Protein AF-A0A377AXA2-F1 (afdb_monomer_lite)

pLDDT: mean 92.81, std 5.69, range [54.41, 97.75]

Organism: Escherichia coli (NCBI:txid562)

Sequence (140 aa):
MIEITATSEDAPAVIPKNMPLISDDQYPYMTMDVCRLVDGTGTVEVAQLEIQEVTYTVTAAKEFLEVVLSKALTAVCYKLEVFVTTDGKTTQWSSSTMFRLAGSKSQVYVEFYKPSEQLGVRFGDGLIGQIPPEGSTNYA

Secondary structure (DSSP, 8-state):
-EEEE--STTS-SEEPTT-EEE-TT--EEEESS-EE-BTTEEEE-EES------EEE--S--TT-EEE--HHHHHH-S----EEEETTEEEEPEE-STTTT--TT--EEEEEEETTTEEEEEE--SSSSPPPPTT-EEE-

Structure (mmCIF, N/CA/C/O backbone):
data_AF-A0A377AXA2-F1
#
_entry.id   AF-A0A377AXA2-F1
#
loop_
_atom_site.group_PDB
_atom_site.id
_atom_site.type_symbol
_atom_site.label_atom_id
_atom_site.label_alt_id
_atom_site.label_comp_id
_atom_site.label_asym_id
_atom_site.label_entity_id
_atom_site.label_seq_id
_atom_site.pdbx_PDB_ins_code
_atom_site.Cartn_x
_atom_site.Cartn_y
_atom_site.Cartn_z
_atom_site.occupancy
_atom_site.B_iso_or_equiv
_atom_site.auth_seq_id
_atom_site.auth_comp_id
_atom_site.auth_asym_id
_atom_site.auth_atom_id
_atom_site.pdbx_PDB_model_num
ATOM 1 N N . MET A 1 1 ? 19.665 -3.947 -13.372 1.00 85.75 1 MET A N 1
ATOM 2 C CA . MET A 1 1 ? 19.399 -3.005 -14.480 1.00 85.75 1 MET A CA 1
ATOM 3 C C . MET A 1 1 ? 19.191 -3.823 -15.738 1.00 85.75 1 MET A C 1
ATOM 5 O O . MET A 1 1 ? 19.929 -4.783 -15.923 1.00 85.75 1 MET A O 1
ATOM 9 N N . ILE A 1 2 ? 18.190 -3.483 -16.541 1.00 91.19 2 ILE A N 1
ATOM 10 C CA . ILE A 1 2 ? 17.919 -4.104 -17.841 1.00 91.19 2 ILE A CA 1
ATOM 11 C C . ILE A 1 2 ? 17.870 -3.027 -18.923 1.00 91.19 2 ILE A C 1
ATOM 13 O O . ILE A 1 2 ? 17.666 -1.850 -18.617 1.00 91.19 2 ILE A O 1
ATOM 17 N N . GLU A 1 3 ? 18.043 -3.442 -20.171 1.00 94.50 3 GLU A N 1
ATOM 18 C CA . GLU A 1 3 ? 17.779 -2.622 -21.350 1.00 94.50 3 GLU A CA 1
ATOM 19 C C . GLU A 1 3 ? 16.365 -2.914 -21.864 1.00 94.50 3 GLU A C 1
ATOM 21 O O . GLU A 1 3 ? 15.933 -4.065 -21.912 1.00 94.50 3 GLU A O 1
ATOM 26 N N . ILE A 1 4 ? 15.643 -1.862 -22.233 1.00 91.75 4 ILE A N 1
ATOM 27 C CA . ILE A 1 4 ? 14.343 -1.914 -22.890 1.00 91.75 4 ILE A CA 1
ATOM 28 C C . ILE A 1 4 ? 14.534 -1.371 -24.301 1.00 91.75 4 ILE A C 1
ATOM 30 O O . ILE A 1 4 ? 15.046 -0.266 -24.482 1.00 91.75 4 ILE A O 1
ATOM 34 N N . THR A 1 5 ? 14.086 -2.143 -25.288 1.00 93.12 5 THR A N 1
ATOM 35 C CA . THR A 1 5 ? 14.128 -1.771 -26.704 1.00 93.12 5 THR A CA 1
ATOM 36 C C . THR A 1 5 ? 12.713 -1.736 -27.268 1.00 93.12 5 THR A C 1
ATOM 38 O O . THR A 1 5 ? 11.953 -2.695 -27.130 1.00 93.12 5 THR A O 1
ATOM 41 N N . ALA A 1 6 ? 12.355 -0.630 -27.913 1.00 91.19 6 ALA A N 1
ATOM 42 C CA . ALA A 1 6 ? 11.130 -0.495 -28.683 1.00 91.19 6 ALA A CA 1
ATOM 43 C C . ALA A 1 6 ? 11.188 -1.380 -29.936 1.00 91.19 6 ALA A C 1
ATOM 45 O O . ALA A 1 6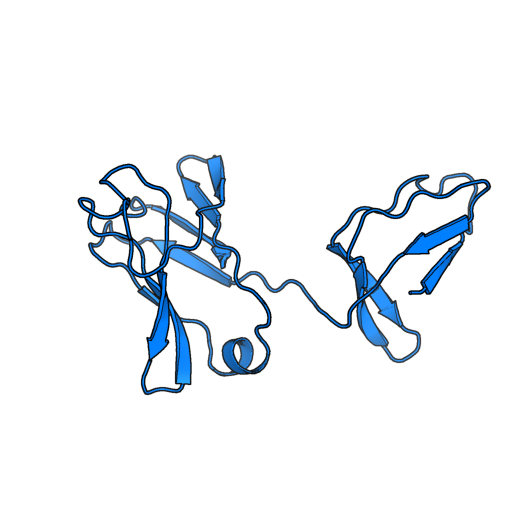 ? 12.122 -1.295 -30.728 1.00 91.19 6 ALA A O 1
ATOM 46 N N . THR A 1 7 ? 10.166 -2.210 -30.138 1.00 90.25 7 THR A N 1
ATOM 47 C CA . THR A 1 7 ? 10.063 -3.115 -31.297 1.00 90.25 7 THR A CA 1
ATOM 48 C C . THR A 1 7 ? 9.123 -2.601 -32.392 1.00 90.25 7 THR A C 1
ATOM 50 O O . THR A 1 7 ? 8.953 -3.264 -33.412 1.00 90.25 7 THR A O 1
ATOM 53 N N . SER A 1 8 ? 8.504 -1.431 -32.200 1.00 88.25 8 SER A N 1
ATOM 54 C CA . SER A 1 8 ? 7.602 -0.791 -33.167 1.00 88.25 8 SER A CA 1
ATOM 55 C C . SER A 1 8 ? 7.710 0.734 -33.098 1.00 88.25 8 SER A C 1
ATOM 57 O O . SER A 1 8 ? 8.089 1.278 -32.060 1.00 88.25 8 SER A O 1
ATOM 59 N N . GLU A 1 9 ? 7.368 1.421 -34.191 1.00 81.00 9 GLU A N 1
ATOM 60 C CA . GLU A 1 9 ? 7.396 2.892 -34.270 1.00 81.00 9 GLU A CA 1
ATOM 61 C C . GLU A 1 9 ? 6.361 3.562 -33.347 1.00 81.00 9 GLU A C 1
ATOM 63 O O . GLU A 1 9 ? 6.582 4.680 -32.892 1.00 81.00 9 GLU A O 1
ATOM 68 N N . ASP A 1 10 ? 5.280 2.854 -33.003 1.00 86.75 10 ASP A N 1
ATOM 69 C CA . ASP A 1 10 ? 4.232 3.323 -32.086 1.00 86.75 10 ASP A CA 1
ATOM 70 C C . ASP A 1 10 ? 4.561 3.072 -30.601 1.00 86.75 10 ASP A C 1
ATOM 72 O O . ASP A 1 10 ? 3.739 3.337 -29.717 1.00 86.75 10 ASP A O 1
ATOM 76 N N . ALA A 1 11 ? 5.743 2.524 -30.295 1.00 85.00 11 ALA A N 1
ATOM 77 C CA . ALA A 1 11 ? 6.131 2.231 -28.923 1.00 85.00 11 ALA A CA 1
ATOM 78 C C . ALA A 1 11 ? 6.194 3.516 -28.072 1.00 85.00 11 ALA A C 1
ATOM 80 O O . ALA A 1 11 ? 6.684 4.556 -28.526 1.00 85.00 11 ALA A O 1
ATOM 81 N N . PRO A 1 12 ? 5.745 3.467 -26.805 1.00 87.94 12 PRO A N 1
ATOM 82 C CA . PRO A 1 12 ? 5.791 4.632 -25.936 1.00 87.94 12 PRO A CA 1
ATOM 83 C C . PRO A 1 12 ? 7.241 5.047 -25.666 1.00 87.94 12 PRO A C 1
ATOM 85 O O . PRO A 1 12 ? 8.071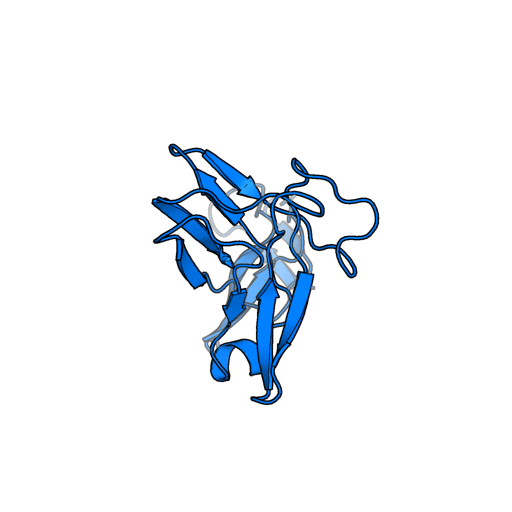 4.236 -25.263 1.00 87.94 12 PRO A O 1
ATOM 88 N N . ALA A 1 13 ? 7.532 6.342 -25.796 1.00 91.19 13 ALA A N 1
ATOM 89 C CA . ALA A 1 13 ? 8.859 6.897 -25.508 1.00 91.19 13 ALA A CA 1
ATOM 90 C C . ALA A 1 13 ? 9.234 6.862 -24.010 1.00 91.19 13 ALA A C 1
ATOM 92 O O . ALA A 1 13 ? 10.374 7.142 -23.636 1.00 91.19 13 ALA A O 1
ATOM 93 N N . VAL A 1 14 ? 8.269 6.569 -23.133 1.00 94.38 14 VAL A N 1
ATOM 94 C CA . VAL A 1 14 ? 8.451 6.534 -21.682 1.00 94.38 14 VAL A CA 1
ATOM 95 C C . VAL A 1 14 ? 7.744 5.309 -21.115 1.00 94.38 14 VAL A C 1
ATOM 97 O O . VAL A 1 14 ? 6.539 5.152 -21.301 1.00 94.38 14 VAL A O 1
ATOM 100 N N . ILE A 1 15 ? 8.483 4.485 -20.375 1.00 93.88 15 ILE A N 1
ATOM 101 C CA . ILE A 1 15 ? 7.931 3.396 -19.566 1.00 93.88 15 ILE A CA 1
ATOM 102 C C . ILE A 1 15 ? 7.819 3.901 -18.126 1.00 93.88 15 ILE A C 1
ATOM 104 O O . ILE A 1 15 ? 8.818 4.368 -17.567 1.00 93.88 15 ILE A O 1
ATOM 108 N N . PRO A 1 16 ? 6.624 3.868 -17.515 1.00 94.88 16 PRO A N 1
ATOM 109 C CA . PRO A 1 16 ? 6.439 4.394 -16.175 1.00 94.88 16 PRO A CA 1
ATOM 110 C C . PRO A 1 16 ? 7.183 3.553 -15.134 1.00 94.88 16 PRO A C 1
ATOM 112 O O . PRO A 1 16 ? 7.527 2.390 -15.355 1.00 94.88 16 PRO A O 1
ATOM 115 N N . LYS A 1 17 ? 7.395 4.161 -13.967 1.00 94.12 17 LYS A N 1
ATOM 116 C CA . LYS A 1 17 ? 7.763 3.442 -12.749 1.00 94.12 17 LYS A CA 1
ATOM 117 C C . LYS A 1 17 ? 6.635 2.480 -12.357 1.00 94.12 17 LYS A C 1
ATOM 119 O O . LYS A 1 17 ? 5.468 2.783 -12.598 1.00 94.12 17 LYS A O 1
ATOM 124 N N . ASN A 1 18 ? 6.987 1.378 -11.704 1.00 94.12 18 ASN A N 1
ATOM 125 C CA . ASN A 1 18 ? 6.082 0.321 -11.264 1.00 94.12 18 ASN A CA 1
ATOM 126 C C . ASN A 1 18 ? 5.376 -0.428 -12.412 1.00 94.12 18 ASN A C 1
ATOM 128 O O . ASN A 1 18 ? 4.321 -1.026 -12.216 1.00 94.12 18 ASN A O 1
ATOM 132 N N . MET A 1 19 ? 5.947 -0.401 -13.617 1.00 93.50 19 MET A N 1
ATOM 133 C CA . MET A 1 19 ? 5.430 -1.154 -14.756 1.00 93.50 19 MET A CA 1
ATOM 134 C C . MET A 1 19 ? 5.739 -2.645 -14.559 1.00 93.50 19 MET A C 1
ATOM 136 O O . MET A 1 19 ? 6.918 -2.976 -14.385 1.00 93.50 19 MET A O 1
ATOM 140 N N . PRO A 1 20 ? 4.735 -3.539 -14.603 1.00 93.94 20 PRO A N 1
ATOM 141 C CA . PRO A 1 20 ? 4.962 -4.974 -14.516 1.00 93.94 20 PRO A CA 1
ATOM 142 C C . PRO A 1 20 ? 5.629 -5.497 -15.791 1.00 93.94 20 PRO A C 1
ATOM 144 O O . PRO A 1 20 ? 5.299 -5.089 -16.906 1.00 93.94 20 PRO A O 1
ATOM 147 N N . LEU A 1 21 ? 6.563 -6.422 -15.612 1.00 93.06 21 LEU A N 1
ATOM 148 C CA . LEU A 1 21 ? 7.325 -7.111 -16.647 1.00 93.06 21 LEU A CA 1
ATOM 149 C C . LEU A 1 21 ? 7.350 -8.609 -16.322 1.00 93.06 21 LEU A C 1
ATOM 151 O O . LEU A 1 21 ? 7.269 -8.999 -15.160 1.00 93.06 21 LEU A O 1
ATOM 155 N N . ILE A 1 22 ? 7.487 -9.452 -17.342 1.00 93.75 22 ILE A N 1
ATOM 156 C CA . ILE A 1 22 ? 7.569 -10.910 -17.187 1.00 93.75 22 ILE A CA 1
ATOM 157 C C . ILE A 1 22 ? 8.806 -11.386 -17.947 1.00 93.75 22 ILE A C 1
ATOM 159 O O . ILE A 1 22 ? 8.998 -10.998 -19.099 1.00 93.75 22 ILE A O 1
ATOM 163 N N . SER A 1 23 ? 9.662 -12.178 -17.298 1.00 92.25 23 SER A N 1
ATOM 164 C CA . SER A 1 23 ? 10.817 -12.796 -17.961 1.00 92.25 23 SER A CA 1
ATOM 165 C C . SER A 1 23 ? 10.416 -14.010 -18.806 1.00 92.25 23 SER A C 1
ATOM 167 O O . SER A 1 23 ? 9.313 -14.538 -18.668 1.00 92.25 23 SER A O 1
ATOM 169 N N . ASP A 1 24 ? 11.333 -14.515 -19.635 1.00 92.44 24 ASP A N 1
ATOM 170 C CA . ASP A 1 24 ? 11.108 -15.738 -20.423 1.00 92.44 24 ASP A CA 1
ATOM 171 C C . ASP A 1 24 ? 10.751 -16.948 -19.536 1.00 92.44 24 ASP A C 1
ATOM 173 O O . ASP A 1 24 ? 9.858 -17.729 -19.870 1.00 92.44 24 ASP A O 1
ATOM 177 N N . ASP A 1 25 ? 11.361 -17.030 -18.347 1.00 94.12 25 ASP A N 1
ATOM 178 C CA . ASP A 1 25 ? 11.080 -18.038 -17.312 1.00 94.12 25 ASP A CA 1
ATOM 179 C C . ASP A 1 25 ? 9.790 -17.762 -16.506 1.00 94.12 25 ASP A C 1
ATOM 181 O O . ASP A 1 25 ? 9.523 -18.428 -15.507 1.00 94.12 25 ASP A O 1
ATOM 185 N N . GLN A 1 26 ? 8.975 -16.786 -16.924 1.00 91.88 26 GLN A N 1
ATOM 186 C CA . GLN A 1 26 ? 7.709 -16.388 -16.293 1.00 91.88 26 GLN A CA 1
ATOM 187 C C . GLN A 1 26 ? 7.842 -15.821 -14.870 1.00 91.88 26 GLN A C 1
ATOM 189 O O . GLN A 1 26 ? 6.886 -15.852 -14.093 1.00 91.88 26 GLN A O 1
ATOM 194 N N . TYR A 1 27 ? 9.002 -15.264 -14.513 1.00 91.50 27 TYR A N 1
ATOM 195 C CA . TYR A 1 27 ? 9.149 -14.559 -13.240 1.00 91.50 27 TYR A CA 1
ATOM 196 C C . TYR A 1 27 ? 8.651 -13.110 -13.357 1.00 91.50 27 TYR A C 1
ATOM 198 O O . TYR A 1 27 ? 9.018 -12.424 -14.318 1.00 91.50 27 TYR A O 1
ATOM 206 N N . PRO A 1 28 ? 7.842 -12.622 -12.393 1.00 93.19 28 PRO A N 1
ATOM 207 C CA . PRO A 1 28 ? 7.366 -11.246 -12.392 1.00 93.19 28 PRO A CA 1
ATOM 208 C C . PRO A 1 28 ? 8.476 -10.285 -11.958 1.00 93.19 28 PRO A C 1
ATOM 210 O O . PRO A 1 28 ? 9.178 -10.513 -10.972 1.00 93.19 28 PRO A O 1
ATOM 213 N N . TYR A 1 29 ? 8.604 -9.185 -12.687 1.00 94.69 29 TYR A N 1
ATOM 214 C CA . TYR A 1 29 ? 9.487 -8.068 -12.383 1.00 94.69 29 TYR A CA 1
ATOM 215 C C . TYR A 1 29 ? 8.720 -6.757 -12.473 1.00 94.69 29 TYR A C 1
ATOM 217 O O . TYR A 1 29 ? 7.651 -6.673 -13.074 1.00 94.69 29 TYR A O 1
ATOM 225 N N . MET A 1 30 ? 9.304 -5.707 -11.916 1.00 95.12 30 MET A N 1
ATOM 226 C CA . MET A 1 30 ? 8.727 -4.376 -11.949 1.00 95.12 30 MET A CA 1
ATOM 227 C C . MET A 1 30 ? 9.809 -3.319 -12.158 1.00 95.12 30 MET A C 1
ATOM 229 O O . MET A 1 30 ? 10.901 -3.428 -11.593 1.00 95.12 30 MET A O 1
ATOM 233 N N . THR A 1 31 ? 9.516 -2.289 -12.958 1.00 95.56 31 THR A N 1
ATOM 234 C CA . THR A 1 31 ? 10.407 -1.127 -13.107 1.00 95.56 31 THR A CA 1
ATOM 235 C C . THR A 1 31 ? 10.471 -0.327 -11.808 1.00 95.56 31 THR A C 1
ATOM 237 O O . THR A 1 31 ? 9.452 0.036 -11.222 1.00 95.56 31 THR A O 1
ATOM 240 N N . MET A 1 32 ? 11.682 -0.013 -11.351 1.00 94.69 32 MET A N 1
ATOM 241 C CA . MET A 1 32 ? 11.894 0.722 -10.095 1.00 94.69 32 MET A CA 1
ATOM 242 C C . MET A 1 32 ? 11.900 2.243 -10.282 1.00 94.69 32 MET A C 1
ATOM 244 O O . MET A 1 32 ? 11.753 2.996 -9.311 1.00 94.69 32 MET A O 1
ATOM 248 N N . ASP A 1 33 ? 12.016 2.691 -11.531 1.00 95.44 33 ASP A N 1
ATOM 249 C CA . ASP A 1 33 ? 11.960 4.090 -11.933 1.00 95.44 33 ASP A CA 1
ATOM 250 C C . ASP A 1 33 ? 11.375 4.238 -13.348 1.00 95.44 33 ASP A C 1
ATOM 252 O O . ASP A 1 33 ? 11.092 3.253 -14.032 1.00 95.44 33 ASP A O 1
ATOM 256 N N . VAL A 1 34 ? 11.173 5.480 -13.778 1.00 95.88 34 VAL A N 1
ATOM 257 C CA . VAL A 1 34 ? 10.748 5.824 -15.133 1.00 95.88 34 VAL A CA 1
ATOM 258 C C . VAL A 1 34 ? 11.890 5.549 -16.115 1.00 95.88 34 VAL A C 1
ATOM 260 O O . VAL A 1 34 ? 12.966 6.133 -16.000 1.00 95.88 34 VAL A O 1
ATOM 263 N N . CYS A 1 35 ? 11.641 4.723 -17.131 1.00 95.94 35 CYS A N 1
ATOM 264 C CA . CYS A 1 35 ? 12.569 4.534 -18.243 1.00 95.94 35 CYS A CA 1
ATOM 265 C C . CYS A 1 35 ? 12.214 5.498 -19.375 1.00 95.94 35 CYS A C 1
ATOM 267 O O . CYS A 1 35 ? 11.071 5.532 -19.832 1.00 95.94 35 CYS A O 1
ATOM 269 N N . ARG A 1 36 ? 13.186 6.277 -19.847 1.00 95.25 36 ARG A N 1
ATOM 270 C CA . ARG A 1 36 ? 13.031 7.126 -21.034 1.00 95.25 36 ARG A CA 1
ATOM 271 C C . ARG A 1 36 ? 13.787 6.484 -22.183 1.00 95.25 36 ARG A C 1
ATOM 273 O O . ARG A 1 36 ? 14.977 6.215 -22.036 1.00 95.25 36 ARG A O 1
ATOM 280 N N . LEU A 1 37 ? 13.103 6.263 -23.299 1.00 93.75 37 LEU A N 1
ATOM 281 C CA . LEU A 1 37 ? 13.721 5.723 -24.500 1.00 93.75 37 LEU A CA 1
ATOM 282 C C . LEU A 1 37 ? 14.327 6.867 -25.319 1.00 93.75 37 LEU A C 1
ATOM 284 O O . LEU A 1 37 ? 13.648 7.846 -25.632 1.00 93.75 37 LEU A O 1
ATOM 288 N N . VAL A 1 38 ? 15.603 6.736 -25.662 1.00 91.94 38 VAL A N 1
ATOM 289 C CA . VAL A 1 38 ? 16.330 7.597 -26.597 1.00 91.94 38 VAL A CA 1
ATOM 290 C C . VAL A 1 38 ? 16.664 6.736 -27.809 1.00 91.94 38 VAL A C 1
ATOM 292 O O . VAL A 1 38 ? 17.221 5.649 -27.661 1.00 91.94 38 VAL A O 1
ATOM 295 N N . ASP A 1 39 ? 16.239 7.174 -28.994 1.00 90.00 39 ASP A N 1
ATOM 296 C CA . ASP A 1 39 ? 16.377 6.417 -30.247 1.00 90.00 39 ASP A CA 1
ATOM 297 C C . ASP A 1 39 ? 15.856 4.967 -30.148 1.00 90.00 39 ASP A C 1
ATOM 299 O O . ASP A 1 39 ? 16.431 4.028 -30.690 1.00 90.00 39 ASP A O 1
ATOM 303 N N . GLY A 1 40 ? 14.755 4.778 -29.410 1.00 90.44 40 GLY A N 1
ATOM 304 C CA . GLY A 1 40 ? 14.100 3.479 -29.236 1.00 90.44 40 GLY A CA 1
ATOM 305 C C . GLY A 1 40 ? 14.710 2.574 -28.161 1.00 90.44 40 GLY A C 1
ATOM 306 O O . GLY A 1 40 ? 14.199 1.476 -27.962 1.00 90.44 40 GLY A O 1
ATOM 307 N N . THR A 1 41 ? 15.739 3.013 -27.430 1.00 93.69 41 THR A N 1
ATOM 308 C CA . THR A 1 41 ? 16.384 2.209 -26.373 1.00 93.69 41 THR A CA 1
ATOM 309 C C . THR A 1 41 ? 16.502 2.970 -25.058 1.00 93.69 41 THR A C 1
ATOM 311 O O . THR A 1 41 ? 16.604 4.195 -25.035 1.00 93.69 41 THR A O 1
ATOM 314 N N . GLY A 1 42 ? 16.480 2.262 -23.934 1.00 94.31 42 GLY A N 1
ATOM 315 C CA . GLY A 1 42 ? 16.684 2.859 -22.618 1.00 94.31 42 GLY A CA 1
ATOM 316 C C . GLY A 1 42 ? 17.031 1.814 -21.571 1.00 94.31 42 GLY A C 1
ATOM 317 O O . GLY A 1 42 ? 16.731 0.636 -21.733 1.00 94.31 42 GLY A O 1
ATOM 318 N N . THR A 1 43 ? 17.666 2.233 -20.481 1.00 96.06 43 THR A N 1
ATOM 319 C CA . THR A 1 43 ? 17.994 1.346 -19.361 1.00 96.06 43 THR A CA 1
ATOM 320 C C . THR A 1 43 ? 17.197 1.724 -18.125 1.00 96.06 43 THR A C 1
ATOM 322 O O . THR A 1 43 ? 16.874 2.892 -17.896 1.00 96.06 43 THR A O 1
ATOM 325 N N . VAL A 1 44 ? 16.834 0.725 -17.325 1.00 96.25 44 VAL A N 1
ATOM 326 C CA . VAL A 1 44 ? 16.101 0.939 -16.075 1.00 96.25 44 VAL A CA 1
ATOM 327 C C . VAL A 1 44 ? 16.435 -0.142 -15.060 1.00 96.25 44 VAL A C 1
ATOM 329 O O . VAL A 1 44 ? 16.778 -1.281 -15.394 1.00 96.25 44 VAL A O 1
ATOM 332 N N . GLU A 1 45 ? 16.382 0.217 -13.785 1.00 96.38 45 GLU A N 1
ATOM 333 C CA . GLU A 1 45 ? 16.446 -0.761 -12.711 1.00 96.38 45 GLU A CA 1
ATOM 334 C C . GLU A 1 45 ? 15.119 -1.515 -12.598 1.00 96.38 45 GLU A C 1
ATOM 336 O O . GLU A 1 45 ? 14.040 -0.928 -12.683 1.00 96.38 45 GLU A O 1
ATOM 341 N N . VAL A 1 46 ? 15.210 -2.827 -12.398 1.00 95.38 46 VAL A N 1
ATOM 342 C CA . VAL A 1 46 ? 14.059 -3.693 -12.146 1.00 95.38 46 VAL A CA 1
ATOM 343 C C . VAL A 1 46 ? 14.305 -4.498 -10.886 1.00 95.38 46 VAL A C 1
ATOM 345 O O . VAL A 1 46 ? 15.447 -4.865 -10.600 1.00 95.38 46 VAL A O 1
ATOM 348 N N . ALA A 1 47 ? 13.231 -4.794 -10.165 1.00 94.88 47 ALA A N 1
ATOM 349 C CA . ALA A 1 47 ? 13.239 -5.718 -9.042 1.00 94.88 47 ALA A CA 1
ATOM 350 C C . ALA A 1 47 ? 12.200 -6.817 -9.266 1.00 94.88 47 ALA A C 1
ATOM 352 O O . ALA A 1 47 ? 11.194 -6.598 -9.940 1.00 94.88 47 ALA A O 1
ATOM 353 N N . GLN A 1 48 ? 12.447 -7.997 -8.697 1.00 94.00 48 GLN A N 1
ATOM 354 C CA . GLN A 1 48 ? 11.489 -9.100 -8.688 1.00 94.00 48 GLN A CA 1
ATOM 355 C C . GLN A 1 48 ? 10.427 -8.824 -7.614 1.00 94.00 48 GLN A C 1
ATOM 357 O O . GLN A 1 48 ? 10.509 -9.317 -6.491 1.00 94.00 48 GLN A O 1
ATOM 362 N N . LEU A 1 49 ? 9.491 -7.938 -7.941 1.00 92.62 49 LEU A N 1
ATOM 363 C CA . LEU A 1 49 ? 8.402 -7.488 -7.082 1.00 92.62 49 LEU A CA 1
ATOM 364 C C . LEU A 1 49 ? 7.113 -7.438 -7.898 1.00 92.62 49 LEU A C 1
ATOM 366 O O . 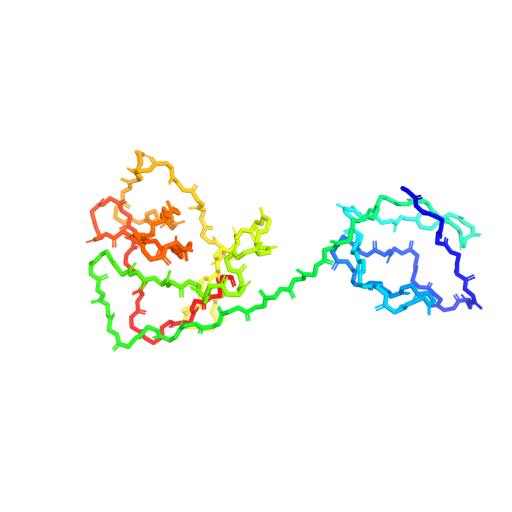LEU A 1 49 ? 7.142 -7.206 -9.105 1.00 92.62 49 LEU A O 1
ATOM 370 N N . GLU A 1 50 ? 5.992 -7.591 -7.208 1.00 91.00 50 GLU A N 1
ATOM 371 C CA . GLU A 1 50 ? 4.651 -7.434 -7.757 1.00 91.00 50 GLU A CA 1
ATOM 372 C C . GLU A 1 50 ? 3.829 -6.560 -6.807 1.00 91.00 50 GLU A C 1
ATOM 374 O O . GLU A 1 50 ? 4.008 -6.614 -5.586 1.00 91.00 50 GLU A O 1
ATOM 379 N N . ILE A 1 51 ? 2.945 -5.733 -7.367 1.00 90.50 51 ILE A N 1
ATOM 380 C CA . ILE A 1 51 ? 1.962 -4.982 -6.587 1.00 90.50 51 ILE A CA 1
ATOM 381 C C . ILE A 1 51 ? 0.741 -5.874 -6.406 1.00 90.50 51 ILE A C 1
ATOM 383 O O . ILE A 1 51 ? 0.071 -6.221 -7.375 1.00 90.50 51 ILE A O 1
ATOM 387 N N . GLN A 1 52 ? 0.436 -6.201 -5.156 1.00 91.06 52 GLN A N 1
ATOM 388 C CA . GLN A 1 52 ? -0.789 -6.892 -4.791 1.00 91.06 52 GLN A CA 1
ATOM 389 C C . GLN A 1 52 ? -1.718 -5.911 -4.083 1.00 91.06 52 GLN A C 1
ATOM 391 O O . GLN A 1 52 ? -1.334 -5.331 -3.075 1.00 91.06 52 GLN A O 1
ATOM 396 N N . GLU A 1 53 ? -2.947 -5.764 -4.575 1.00 91.56 53 GLU A N 1
ATOM 397 C CA . GLU A 1 53 ? -3.958 -4.941 -3.909 1.00 91.56 53 GLU A CA 1
ATOM 398 C C . GLU A 1 53 ? -4.770 -5.772 -2.909 1.00 91.56 53 GLU A C 1
ATOM 400 O O . GLU A 1 53 ? -5.351 -6.803 -3.267 1.00 91.56 53 GLU A O 1
ATOM 405 N N . VAL A 1 54 ? -4.849 -5.314 -1.655 1.00 90.19 54 VAL A N 1
ATOM 406 C CA . VAL A 1 54 ? -5.736 -5.887 -0.635 1.00 90.19 54 VAL A CA 1
ATOM 407 C C . VAL A 1 54 ? -6.832 -4.899 -0.275 1.00 90.19 54 VAL A C 1
ATOM 409 O O . VAL A 1 54 ? -6.569 -3.829 0.265 1.00 90.19 54 VAL A O 1
ATOM 412 N N . THR A 1 55 ? -8.083 -5.281 -0.519 1.00 92.31 55 THR A N 1
ATOM 413 C CA . THR A 1 55 ? -9.242 -4.425 -0.257 1.00 92.31 55 THR A CA 1
ATOM 414 C C . THR A 1 55 ? -9.906 -4.742 1.081 1.00 92.31 55 THR A C 1
ATOM 416 O O . THR A 1 55 ? -10.223 -5.894 1.379 1.00 92.31 55 THR A O 1
ATOM 419 N N . TYR A 1 56 ? -10.196 -3.703 1.864 1.00 92.62 56 TYR A N 1
ATOM 420 C CA . TYR A 1 56 ? -11.023 -3.783 3.067 1.00 92.62 56 TYR A CA 1
ATOM 421 C C . TYR A 1 56 ? -12.134 -2.730 3.037 1.00 92.62 56 TYR A C 1
ATOM 423 O O . TYR A 1 56 ? -11.866 -1.533 2.925 1.00 92.62 56 TYR A O 1
ATOM 431 N N . THR A 1 57 ? -13.384 -3.167 3.186 1.00 93.88 57 THR A N 1
ATOM 432 C CA . THR A 1 57 ? -14.541 -2.271 3.310 1.00 93.88 57 THR A CA 1
ATOM 433 C C . THR A 1 57 ? -14.758 -1.888 4.770 1.00 93.88 57 THR A C 1
ATOM 435 O O . THR A 1 57 ? -14.980 -2.752 5.620 1.00 93.88 57 THR A O 1
ATOM 438 N N . VAL A 1 58 ? -14.740 -0.588 5.066 1.00 92.69 58 VAL A N 1
ATOM 439 C CA . VAL A 1 58 ? -15.008 -0.065 6.409 1.00 92.69 58 VAL A CA 1
ATOM 440 C C . VAL A 1 58 ? -16.509 -0.099 6.674 1.00 92.69 58 VAL A C 1
ATOM 442 O O . VAL A 1 58 ? -17.260 0.742 6.189 1.00 92.69 58 VAL A O 1
ATOM 445 N N . THR A 1 59 ? -16.959 -1.078 7.456 1.00 90.94 59 THR A N 1
ATOM 446 C CA . THR A 1 59 ? -18.388 -1.268 7.763 1.00 90.94 59 THR A CA 1
ATOM 447 C C . THR A 1 59 ? -18.904 -0.370 8.884 1.00 90.94 59 THR A C 1
ATOM 449 O O . THR A 1 59 ? -20.107 -0.292 9.085 1.00 90.94 59 THR A O 1
ATOM 452 N N . ALA A 1 60 ? -18.009 0.244 9.657 1.00 90.12 60 ALA A N 1
ATOM 453 C CA . ALA A 1 60 ? -18.332 1.220 10.692 1.00 90.12 60 ALA A CA 1
ATOM 454 C C . ALA A 1 60 ? -17.088 2.060 11.002 1.00 90.12 60 ALA A C 1
ATOM 456 O O . ALA A 1 60 ? -15.976 1.523 11.048 1.00 90.12 60 ALA A O 1
ATOM 457 N N . ALA A 1 61 ? -17.271 3.356 11.264 1.00 92.38 61 ALA A N 1
ATOM 458 C CA . ALA A 1 61 ? -16.200 4.200 11.785 1.00 92.38 61 ALA A CA 1
ATOM 459 C C . ALA A 1 61 ? -15.795 3.698 13.182 1.00 92.38 61 ALA A C 1
ATOM 461 O O . ALA A 1 61 ? -16.592 3.725 14.121 1.00 92.38 61 ALA A O 1
ATOM 462 N N . LYS A 1 62 ? -14.562 3.198 13.310 1.00 95.56 62 LYS A N 1
ATOM 463 C CA . LYS A 1 62 ? -14.066 2.540 14.521 1.00 95.56 62 LYS A CA 1
ATOM 464 C C . LYS A 1 62 ? -12.727 3.131 14.951 1.00 95.56 62 LYS A C 1
ATOM 466 O O . LYS A 1 62 ? -11.783 3.155 14.162 1.00 95.56 62 LYS A O 1
ATOM 471 N N . GLU A 1 63 ? -12.636 3.530 16.218 1.00 97.25 63 GLU A N 1
ATOM 472 C CA . GLU A 1 63 ? -11.369 3.909 16.846 1.00 97.25 63 GLU A CA 1
ATOM 473 C C . GLU A 1 63 ? -10.354 2.765 16.749 1.00 97.25 63 GLU A C 1
ATOM 475 O O . GLU A 1 63 ? -10.674 1.609 17.047 1.00 97.25 63 GLU A O 1
ATOM 480 N N . PHE A 1 64 ? -9.131 3.086 16.321 1.00 96.44 64 PHE A N 1
ATOM 481 C CA . PHE A 1 64 ? -8.060 2.106 16.139 1.00 96.44 64 PHE A CA 1
ATOM 482 C C . PHE A 1 64 ? -8.468 0.913 15.267 1.00 96.44 64 PHE A C 1
ATOM 484 O O . PHE A 1 64 ? -8.167 -0.241 15.586 1.00 96.44 64 PHE A O 1
ATOM 491 N N . LEU A 1 65 ? -9.170 1.176 14.159 1.00 96.88 65 LEU A N 1
ATOM 492 C CA . LEU A 1 65 ? -9.452 0.153 13.157 1.00 96.88 65 LEU A CA 1
ATOM 493 C C . LEU A 1 65 ? -8.147 -0.543 12.738 1.00 96.88 65 LEU A C 1
ATOM 495 O O . LEU A 1 65 ? -7.168 0.114 12.389 1.00 96.88 65 LEU A O 1
ATOM 499 N N . GLU A 1 66 ? -8.154 -1.873 12.764 1.00 95.81 66 GLU A N 1
ATOM 500 C CA . GLU A 1 66 ? -7.036 -2.711 12.340 1.00 95.81 66 GLU A CA 1
ATOM 501 C C . GLU A 1 66 ? -7.416 -3.486 11.085 1.00 95.81 66 GLU A C 1
ATOM 503 O O . GLU A 1 66 ? -8.440 -4.173 11.066 1.00 95.81 66 GLU A O 1
ATOM 508 N N . VAL A 1 67 ? -6.551 -3.438 10.078 1.00 94.69 67 VAL A N 1
ATOM 509 C CA . VAL A 1 67 ? -6.621 -4.291 8.890 1.00 94.69 67 VAL A CA 1
ATOM 510 C C . VAL A 1 67 ? -5.372 -5.160 8.881 1.00 94.69 67 VAL A C 1
ATOM 512 O O . VAL A 1 67 ? -4.260 -4.657 9.011 1.00 94.69 67 VAL A O 1
ATOM 515 N N . VAL A 1 68 ? -5.552 -6.475 8.792 1.00 94.81 68 VAL A N 1
ATOM 516 C CA . VAL A 1 68 ? -4.468 -7.457 8.927 1.00 94.81 68 VAL A CA 1
ATOM 517 C C . VAL A 1 68 ? -4.310 -8.202 7.610 1.00 94.81 68 VAL A C 1
ATOM 519 O O . VAL A 1 68 ? -5.292 -8.710 7.071 1.00 94.81 68 VAL A O 1
ATOM 522 N N . LEU A 1 69 ? -3.078 -8.293 7.115 1.00 94.44 69 LEU A N 1
ATOM 523 C CA . LEU A 1 69 ? -2.762 -9.061 5.919 1.00 94.44 69 LEU A CA 1
ATOM 524 C C . LEU A 1 69 ? -2.834 -10.566 6.200 1.00 94.44 69 LEU A C 1
ATOM 526 O O . LEU A 1 69 ? -2.663 -11.038 7.330 1.00 94.44 69 LEU A O 1
ATOM 530 N N . SER A 1 70 ? -3.059 -11.360 5.153 1.00 94.06 70 SER A N 1
ATOM 531 C CA . SER A 1 70 ? -2.934 -12.813 5.269 1.00 94.06 70 SER A CA 1
ATOM 532 C C . SER A 1 70 ? -1.488 -13.194 5.621 1.00 94.06 70 SER A C 1
ATOM 534 O O . SER A 1 70 ? -0.544 -12.451 5.339 1.00 94.06 70 SER A O 1
ATOM 536 N N . LYS A 1 71 ? -1.287 -14.370 6.227 1.00 94.00 71 LYS A N 1
ATOM 537 C CA . LYS A 1 71 ? 0.069 -14.878 6.508 1.00 94.00 71 LYS A CA 1
ATOM 538 C C . LYS A 1 71 ? 0.901 -15.032 5.234 1.00 94.00 71 LYS A C 1
ATOM 540 O O . LYS A 1 71 ? 2.083 -14.715 5.242 1.00 94.00 71 LYS A O 1
ATOM 545 N N . ALA A 1 72 ? 0.267 -15.478 4.147 1.00 93.62 72 ALA A N 1
ATOM 546 C CA . ALA A 1 72 ? 0.919 -15.639 2.853 1.00 93.62 72 ALA A CA 1
ATOM 547 C C . ALA A 1 72 ? 1.451 -14.300 2.326 1.00 93.62 72 ALA A C 1
ATOM 549 O O . ALA A 1 72 ? 2.618 -14.220 1.967 1.00 93.62 72 ALA A O 1
ATOM 550 N N . LEU A 1 73 ? 0.631 -13.242 2.364 1.00 93.56 73 LEU A N 1
ATOM 551 C CA . LEU A 1 73 ? 1.059 -11.905 1.947 1.00 93.56 73 LEU A CA 1
ATOM 552 C C . LEU A 1 73 ? 2.096 -11.316 2.900 1.00 93.56 73 LEU A C 1
ATOM 554 O O . LEU A 1 73 ? 3.074 -10.742 2.445 1.00 93.56 73 LEU A O 1
ATOM 558 N N . THR A 1 74 ? 1.936 -11.515 4.210 1.00 94.50 74 THR A N 1
ATOM 559 C CA . THR A 1 74 ? 2.926 -11.059 5.200 1.00 94.50 74 THR A CA 1
ATOM 560 C C . THR A 1 74 ? 4.311 -11.649 4.924 1.00 94.50 74 THR A C 1
ATOM 562 O O . THR A 1 74 ? 5.300 -10.931 5.013 1.00 94.50 74 THR A O 1
ATOM 565 N N . ALA A 1 75 ? 4.392 -12.930 4.551 1.00 93.69 75 ALA A N 1
ATOM 566 C CA . ALA A 1 75 ? 5.663 -13.620 4.326 1.00 93.69 75 ALA A CA 1
ATOM 567 C C . ALA A 1 75 ? 6.474 -13.071 3.139 1.00 93.69 75 ALA A C 1
ATOM 569 O O . ALA A 1 75 ? 7.683 -13.284 3.083 1.00 93.69 75 ALA A O 1
ATOM 570 N N . VAL A 1 76 ? 5.820 -12.385 2.197 1.00 92.62 76 VAL A N 1
ATOM 571 C CA . VAL A 1 76 ? 6.440 -11.861 0.969 1.00 92.62 76 VAL A CA 1
ATOM 572 C C . VAL A 1 76 ? 6.322 -10.339 0.835 1.00 92.62 76 VAL A C 1
ATOM 574 O O . VAL A 1 76 ? 6.785 -9.769 -0.149 1.00 92.62 76 VAL A O 1
ATOM 577 N N . CYS A 1 77 ? 5.708 -9.659 1.810 1.00 93.44 77 CYS A N 1
ATOM 578 C CA . CYS A 1 77 ? 5.488 -8.217 1.768 1.00 93.44 77 CYS A CA 1
ATOM 579 C C . CYS A 1 77 ? 6.806 -7.461 1.981 1.00 93.44 77 CYS A C 1
ATOM 581 O O . CYS A 1 77 ? 7.415 -7.529 3.047 1.00 93.44 77 CYS A O 1
ATOM 583 N N . TYR A 1 78 ? 7.227 -6.711 0.962 1.00 91.81 78 TYR A N 1
ATOM 584 C CA . TYR A 1 78 ? 8.381 -5.812 1.039 1.00 91.81 78 TYR A CA 1
ATOM 585 C C . TYR A 1 78 ? 8.001 -4.406 1.529 1.00 91.81 78 TYR A C 1
ATOM 587 O O . TYR A 1 78 ? 8.745 -3.778 2.281 1.00 91.81 78 TYR A O 1
ATOM 595 N N . LYS A 1 79 ? 6.847 -3.900 1.081 1.00 91.62 79 LYS A N 1
ATOM 596 C CA . LYS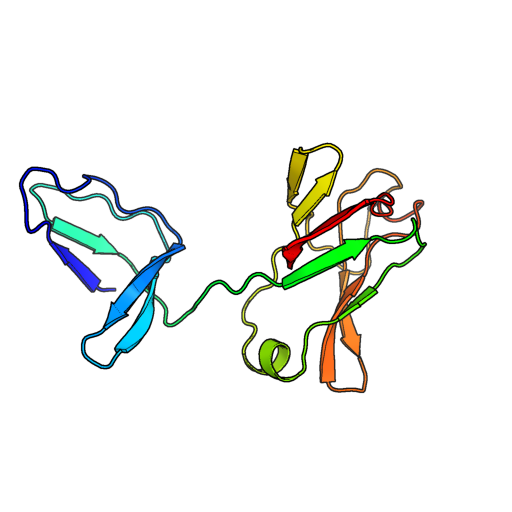 A 1 79 ? 6.349 -2.552 1.362 1.00 91.62 79 LYS A CA 1
ATOM 597 C C . LYS A 1 79 ? 4.822 -2.561 1.364 1.00 91.62 79 LYS A C 1
ATOM 599 O O . LYS A 1 79 ? 4.225 -3.276 0.566 1.00 91.62 79 LYS A O 1
ATOM 604 N N . LEU A 1 80 ? 4.227 -1.731 2.218 1.00 93.50 80 LEU A N 1
ATOM 605 C CA . LEU A 1 80 ? 2.786 -1.517 2.308 1.00 93.50 80 LEU A CA 1
ATOM 606 C C . LEU A 1 80 ? 2.473 -0.038 2.045 1.00 93.50 80 LEU A C 1
ATOM 608 O O . LEU A 1 80 ? 3.084 0.847 2.651 1.00 93.50 80 LEU A O 1
ATOM 612 N N . GLU A 1 81 ? 1.537 0.235 1.138 1.00 94.50 81 GLU A N 1
ATOM 613 C CA . GLU A 1 81 ? 1.049 1.585 0.844 1.00 94.50 81 GLU A CA 1
ATOM 614 C C . GLU A 1 81 ? -0.463 1.634 1.051 1.00 94.50 81 GLU A C 1
ATOM 616 O O . GLU A 1 81 ? -1.207 0.946 0.363 1.00 94.50 81 GLU A O 1
ATOM 621 N N . VAL A 1 82 ? -0.926 2.454 2.000 1.00 96.00 82 VAL A N 1
ATOM 622 C CA . VAL A 1 82 ? -2.358 2.527 2.317 1.00 96.00 82 VAL A CA 1
ATOM 623 C C . VAL A 1 82 ? -3.043 3.630 1.527 1.00 96.00 82 VAL A C 1
ATOM 625 O O . VAL A 1 82 ? -2.673 4.801 1.631 1.00 96.00 82 VAL A O 1
ATOM 628 N N . PHE A 1 83 ? -4.114 3.281 0.823 1.00 95.88 83 PHE A N 1
ATOM 629 C CA . PHE A 1 83 ? -5.002 4.226 0.156 1.00 95.88 83 PHE A CA 1
ATOM 630 C C . PHE A 1 83 ? -6.409 4.114 0.725 1.00 95.88 83 PHE A C 1
ATOM 632 O O . PHE A 1 83 ? -6.946 3.020 0.850 1.00 95.88 83 PHE A O 1
ATOM 639 N N . VAL A 1 84 ? -7.034 5.247 1.029 1.00 95.25 84 VAL A N 1
ATOM 640 C CA . VAL A 1 84 ? -8.413 5.308 1.525 1.00 95.25 84 VAL A CA 1
ATOM 641 C C . VAL A 1 84 ? -9.266 6.032 0.499 1.00 95.25 84 VAL A C 1
ATOM 643 O O . VAL A 1 84 ? -8.951 7.158 0.112 1.00 95.25 84 VAL A O 1
ATOM 646 N N . THR A 1 85 ? -10.346 5.392 0.058 1.00 93.88 85 THR A N 1
ATOM 647 C CA . THR A 1 85 ? -11.327 5.992 -0.854 1.00 93.88 85 THR A CA 1
ATOM 648 C C . THR A 1 85 ? -12.575 6.395 -0.094 1.00 93.88 85 THR A C 1
ATOM 650 O O . THR A 1 85 ? -13.224 5.548 0.507 1.00 93.88 85 THR A O 1
ATOM 653 N N . THR A 1 86 ? -12.913 7.681 -0.127 1.00 90.00 86 THR A N 1
ATOM 654 C CA . THR A 1 86 ? -14.133 8.251 0.469 1.00 90.00 86 THR A CA 1
ATOM 655 C C . THR A 1 86 ? -14.830 9.102 -0.584 1.00 90.00 86 THR A C 1
ATOM 657 O O . THR A 1 86 ? -14.166 9.902 -1.240 1.00 90.00 86 THR A O 1
ATOM 660 N N . ASP A 1 87 ? -16.137 8.918 -0.779 1.00 88.44 87 ASP A N 1
ATOM 661 C CA . ASP A 1 87 ? -16.940 9.677 -1.753 1.00 88.44 87 ASP A CA 1
ATOM 662 C C . ASP A 1 87 ? -16.322 9.719 -3.166 1.00 88.44 87 ASP A C 1
ATOM 664 O O . ASP A 1 87 ? -16.289 10.750 -3.836 1.00 88.44 87 ASP A O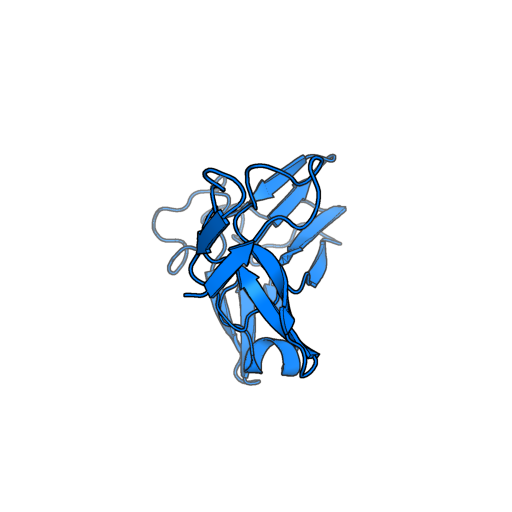 1
ATOM 668 N N . GLY A 1 88 ? -15.757 8.589 -3.610 1.00 87.62 88 GLY A N 1
ATOM 669 C CA . GLY A 1 88 ? -15.095 8.462 -4.915 1.00 87.62 88 GLY A CA 1
ATOM 670 C C . GLY A 1 88 ? -13.704 9.103 -5.009 1.00 87.62 88 GLY A C 1
ATOM 671 O O . GLY A 1 88 ? -13.070 9.019 -6.058 1.00 87.62 88 GLY A O 1
ATOM 672 N N . LYS A 1 89 ? -13.195 9.712 -3.932 1.00 91.88 89 LYS A N 1
ATOM 673 C CA . LYS A 1 89 ? -11.846 10.278 -3.869 1.00 91.88 89 LYS A CA 1
ATOM 674 C C . LYS A 1 89 ? -10.899 9.350 -3.118 1.00 91.88 89 LYS A C 1
ATOM 676 O O . LYS A 1 89 ? -11.059 9.132 -1.918 1.00 91.88 89 LYS A O 1
ATOM 681 N N . THR A 1 90 ? -9.872 8.873 -3.812 1.00 94.19 90 THR A N 1
ATOM 682 C CA . THR A 1 90 ? -8.785 8.077 -3.232 1.00 94.19 90 THR A CA 1
ATOM 683 C C . THR A 1 90 ? -7.653 8.979 -2.752 1.00 94.19 90 THR A C 1
ATOM 685 O O . THR A 1 90 ? -7.171 9.842 -3.485 1.00 94.19 90 THR A O 1
ATOM 688 N N . THR A 1 91 ? -7.219 8.783 -1.511 1.00 95.56 91 THR A N 1
ATOM 689 C CA . THR A 1 91 ? -6.073 9.481 -0.919 1.00 95.56 91 THR A CA 1
ATOM 690 C C . THR A 1 91 ? -5.108 8.476 -0.316 1.00 95.56 91 THR A C 1
ATOM 692 O O . THR A 1 91 ? -5.533 7.629 0.469 1.00 95.56 91 THR A O 1
ATOM 695 N N . GLN A 1 92 ? -3.822 8.591 -0.644 1.00 96.69 92 GLN A N 1
ATOM 696 C CA . GLN A 1 92 ? -2.773 7.838 0.034 1.00 96.69 92 GLN A CA 1
ATOM 697 C C . GLN A 1 92 ? -2.581 8.390 1.448 1.00 96.69 92 GLN A C 1
ATOM 699 O O . GLN A 1 92 ? -2.427 9.598 1.629 1.00 96.69 92 GLN A O 1
ATOM 704 N N . TRP A 1 93 ? -2.625 7.514 2.442 1.00 96.94 93 TRP A N 1
ATOM 705 C CA . TRP A 1 93 ? -2.312 7.848 3.827 1.00 96.94 93 TRP A CA 1
ATOM 706 C C . TRP A 1 93 ? -0.841 7.529 4.091 1.00 96.94 93 TRP A C 1
ATOM 708 O O . TRP A 1 93 ? -0.252 6.684 3.420 1.00 96.94 93 TRP A O 1
ATOM 718 N N . SER A 1 94 ? -0.233 8.212 5.057 1.00 96.94 94 SER A N 1
ATOM 719 C CA . SER A 1 94 ? 1.199 8.060 5.344 1.00 96.94 94 SER A CA 1
ATOM 720 C C . SER A 1 94 ? 1.444 7.142 6.540 1.00 96.94 94 SER A C 1
ATOM 722 O O . SER A 1 94 ? 0.788 7.276 7.575 1.00 96.94 94 SER A O 1
ATOM 724 N N . SER A 1 95 ? 2.438 6.258 6.440 1.00 96.75 95 SER A N 1
ATOM 725 C CA . SER A 1 95 ? 2.928 5.502 7.598 1.00 96.75 95 SER A CA 1
ATOM 726 C C . SER A 1 95 ? 3.496 6.468 8.648 1.00 96.75 95 SER A C 1
ATOM 728 O O . SER A 1 95 ? 4.176 7.446 8.321 1.00 96.75 95 SER A O 1
ATOM 730 N N . SER A 1 96 ? 3.187 6.227 9.917 1.00 96.62 96 SER A N 1
ATOM 731 C CA . SER A 1 96 ? 3.618 7.025 11.062 1.00 96.62 96 SER A CA 1
ATOM 732 C C . SER A 1 96 ? 4.171 6.117 12.151 1.00 96.62 96 SER A C 1
ATOM 734 O O . SER A 1 96 ? 3.620 5.061 12.454 1.00 96.62 96 SER A O 1
ATOM 736 N N . THR A 1 97 ? 5.245 6.545 12.809 1.00 94.62 97 THR A N 1
ATOM 737 C CA . THR A 1 97 ? 5.774 5.829 13.971 1.00 94.62 97 THR A CA 1
ATOM 738 C C . THR A 1 97 ? 4.929 6.154 15.196 1.00 94.62 97 THR A C 1
ATOM 740 O O . THR A 1 97 ? 5.061 7.239 15.766 1.00 94.62 97 THR A O 1
ATOM 743 N N . MET A 1 98 ? 4.100 5.204 15.639 1.00 93.12 98 MET A N 1
ATOM 744 C CA . MET A 1 98 ? 3.277 5.330 16.854 1.00 93.12 98 MET A CA 1
ATOM 745 C C . MET A 1 98 ? 2.429 6.616 16.889 1.00 93.12 98 MET A C 1
ATOM 747 O O . MET A 1 98 ? 2.288 7.227 17.947 1.00 93.12 98 MET A O 1
ATOM 751 N N . PHE A 1 99 ? 1.928 7.068 15.734 1.00 96.44 99 PHE A N 1
ATOM 752 C CA . PHE A 1 99 ? 1.137 8.299 15.607 1.00 96.44 99 PHE A CA 1
ATOM 753 C C . PHE A 1 99 ? 1.818 9.573 16.142 1.00 96.44 99 PHE A C 1
ATOM 755 O O . PHE A 1 99 ? 1.156 10.544 16.517 1.00 96.44 99 PHE A O 1
ATOM 762 N N . ARG A 1 100 ? 3.155 9.610 16.202 1.00 95.00 100 ARG A N 1
ATOM 763 C CA . ARG A 1 100 ? 3.877 10.782 16.716 1.00 95.00 100 ARG A CA 1
ATOM 764 C C . ARG A 1 100 ? 3.497 12.036 15.931 1.00 95.00 100 ARG A C 1
ATOM 766 O O . ARG A 1 100 ? 3.599 12.058 14.708 1.00 95.00 100 ARG A O 1
ATOM 773 N N . LEU A 1 101 ? 3.117 13.085 16.666 1.00 94.56 101 LEU A N 1
ATOM 774 C CA . LEU A 1 101 ? 2.704 14.394 16.139 1.00 94.56 101 LEU A CA 1
ATOM 775 C C . LEU A 1 101 ? 1.452 14.363 15.241 1.00 94.56 101 LEU A C 1
ATOM 777 O O . LEU A 1 101 ? 1.139 15.368 14.604 1.00 94.56 101 LEU A O 1
ATOM 781 N N . ALA A 1 102 ? 0.726 13.245 15.192 1.00 96.88 102 ALA A N 1
ATOM 782 C CA . ALA A 1 102 ? -0.542 13.163 14.486 1.00 96.88 102 ALA A CA 1
ATOM 783 C C . ALA A 1 102 ? -1.666 13.800 15.313 1.00 96.88 102 ALA A C 1
ATOM 785 O O . ALA A 1 102 ? -1.680 13.726 16.542 1.00 96.88 102 ALA A O 1
ATOM 786 N N . GLY A 1 103 ? -2.615 14.421 14.619 1.00 96.38 103 GLY A N 1
ATOM 787 C CA . GLY A 1 103 ? -3.849 14.940 15.194 1.00 96.38 103 GLY A CA 1
ATOM 788 C C . GLY A 1 103 ? -5.079 14.306 14.551 1.00 96.38 103 GLY A C 1
ATOM 789 O O . GLY A 1 103 ? -4.982 13.491 13.635 1.00 96.38 103 GLY A O 1
ATOM 790 N N . SER A 1 104 ? -6.259 14.756 14.970 1.00 96.31 104 SER A N 1
ATOM 791 C CA . SER A 1 104 ? -7.564 14.234 14.533 1.00 96.31 104 SER A CA 1
ATOM 792 C C . SER A 1 104 ? -7.805 14.220 13.018 1.00 96.31 104 SER A C 1
ATOM 794 O O . SER A 1 104 ? -8.618 13.445 12.524 1.00 96.31 104 SER A O 1
ATOM 796 N N . LYS A 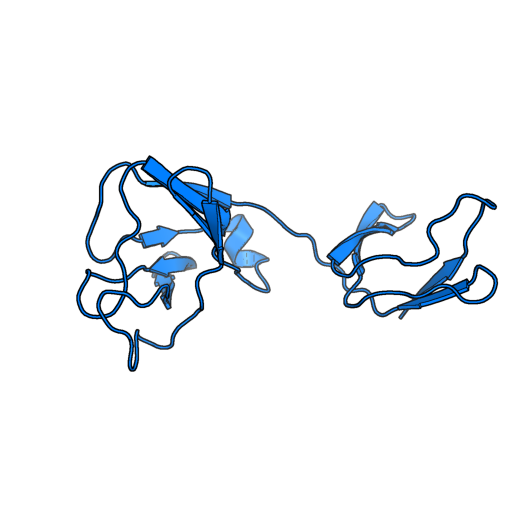1 105 ? -7.100 15.075 12.269 1.00 95.69 105 LYS A N 1
ATOM 797 C CA . LYS A 1 105 ? -7.198 15.197 10.803 1.00 95.69 105 LYS A CA 1
ATOM 798 C C . LYS A 1 105 ? -6.007 14.595 10.054 1.00 95.69 105 LYS A C 1
ATOM 800 O O . LYS A 1 105 ? -5.917 14.738 8.838 1.00 95.69 105 LYS A O 1
ATOM 805 N N . SER A 1 106 ? -5.056 13.987 10.759 1.00 97.50 106 SER A N 1
ATOM 806 C CA . SER A 1 106 ? -3.881 13.383 10.137 1.00 97.50 106 SER A CA 1
ATOM 807 C C . SER A 1 106 ? -4.270 12.078 9.444 1.00 97.50 106 SER A C 1
ATOM 809 O O . SER A 1 106 ? -4.695 11.127 10.097 1.00 97.50 106 SER A O 1
ATOM 811 N N . GLN A 1 107 ? -4.090 12.033 8.126 1.00 97.25 107 GLN A N 1
ATOM 812 C CA . GLN A 1 107 ? -4.291 10.851 7.285 1.00 97.25 107 GLN A CA 1
ATOM 813 C C . GLN A 1 107 ? -3.086 9.912 7.404 1.00 97.25 107 GLN A C 1
ATOM 815 O O . GLN A 1 107 ? -2.209 9.877 6.540 1.00 97.25 107 GLN A O 1
ATOM 820 N N . VAL A 1 108 ? -2.999 9.220 8.538 1.00 97.69 108 VAL A N 1
ATOM 821 C CA . VAL A 1 108 ? -1.858 8.372 8.894 1.00 97.69 108 VAL A CA 1
ATOM 822 C C . VAL A 1 108 ? -2.292 7.003 9.399 1.00 97.69 108 VAL A C 1
ATOM 824 O O . VAL A 1 108 ? -3.385 6.844 9.943 1.00 97.69 108 VAL A O 1
ATOM 827 N N . TYR A 1 109 ? -1.403 6.026 9.261 1.00 97.75 109 TYR A N 1
ATOM 828 C CA . TYR A 1 109 ? -1.543 4.689 9.834 1.00 97.75 109 TYR A CA 1
ATOM 829 C C . TYR A 1 109 ? -0.247 4.264 10.529 1.00 97.75 109 TYR A C 1
ATOM 831 O O . TYR A 1 109 ? 0.812 4.846 10.305 1.00 97.75 109 TYR A O 1
ATOM 839 N N . VAL A 1 110 ? -0.328 3.243 11.376 1.00 97.38 110 VAL A N 1
ATOM 840 C CA . VAL A 1 110 ? 0.826 2.587 12.001 1.00 97.38 110 VAL A CA 1
ATOM 841 C C . VAL A 1 110 ? 0.861 1.136 11.544 1.00 97.38 110 VAL A C 1
ATOM 843 O O . VAL A 1 110 ? -0.142 0.430 11.651 1.00 97.38 110 VAL A O 1
ATOM 846 N N . GLU A 1 111 ? 2.014 0.676 11.073 1.00 96.62 111 GLU A N 1
ATOM 847 C CA . GLU A 1 111 ? 2.262 -0.744 10.815 1.00 96.62 111 GLU A CA 1
ATOM 848 C C . GLU A 1 111 ? 2.521 -1.488 12.127 1.00 96.62 111 GLU A C 1
ATOM 850 O O . GLU A 1 111 ? 3.217 -0.995 13.019 1.00 96.62 111 GLU A O 1
ATOM 855 N N . PHE A 1 112 ? 1.962 -2.687 12.263 1.00 95.25 112 PHE A N 1
ATOM 856 C CA . PHE A 1 112 ? 2.155 -3.518 13.444 1.00 95.25 112 PHE A CA 1
ATOM 857 C C . PHE A 1 112 ? 2.181 -5.006 13.092 1.00 95.25 112 PHE A C 1
ATOM 859 O O . PHE A 1 112 ? 1.615 -5.434 12.090 1.00 95.25 112 PHE A O 1
ATOM 866 N N . TYR A 1 113 ? 2.792 -5.805 13.966 1.00 94.44 113 TYR A N 1
ATOM 867 C CA . TYR A 1 113 ? 2.774 -7.263 13.880 1.00 94.44 113 TYR A CA 1
ATOM 868 C C . TYR A 1 113 ? 1.905 -7.852 14.989 1.00 94.44 113 TYR A C 1
ATOM 870 O O . TYR A 1 113 ? 2.052 -7.499 16.162 1.00 94.44 113 TYR A O 1
ATOM 878 N N . LYS A 1 114 ? 1.005 -8.775 14.636 1.00 92.88 114 LYS A N 1
ATOM 879 C CA . LYS A 1 114 ? 0.304 -9.608 15.626 1.00 92.88 114 LYS A CA 1
ATOM 880 C C . LYS A 1 114 ? 1.200 -10.756 16.096 1.00 92.88 114 LYS A C 1
ATOM 882 O O . LYS A 1 114 ? 2.019 -11.236 15.316 1.00 92.88 114 LYS A O 1
ATOM 887 N N . PRO A 1 115 ? 0.970 -11.300 17.308 1.00 92.50 115 PRO A N 1
ATOM 888 C CA . PRO A 1 115 ? 1.600 -12.551 17.744 1.00 92.50 115 PRO A CA 1
ATOM 889 C C . PRO A 1 115 ? 1.368 -13.733 16.790 1.00 92.50 115 PRO A C 1
ATOM 891 O O . PRO A 1 115 ? 2.116 -14.699 16.819 1.00 92.50 115 PRO A O 1
ATOM 894 N N . SER A 1 116 ? 0.343 -13.661 15.932 1.00 91.12 116 SER A N 1
ATOM 895 C CA . SER A 1 116 ? 0.087 -14.631 14.863 1.00 91.12 116 SER A CA 1
ATOM 896 C C . SER A 1 116 ? 1.012 -14.492 13.644 1.00 91.12 116 SER A C 1
ATOM 898 O O . SER A 1 116 ? 0.753 -15.164 12.644 1.00 91.12 116 SER A O 1
ATOM 900 N N . GLU A 1 117 ? 2.049 -13.648 13.722 1.00 90.38 117 GLU A N 1
ATOM 901 C CA . GLU A 1 117 ? 3.021 -13.349 12.655 1.00 90.38 117 GLU A CA 1
ATOM 902 C C . GLU A 1 117 ? 2.380 -12.717 11.417 1.00 90.38 117 GLU A C 1
ATOM 904 O O . GLU A 1 117 ? 2.765 -12.979 10.283 1.00 90.38 117 GLU A O 1
ATOM 909 N N . GLN A 1 118 ? 1.356 -11.895 11.633 1.00 95.25 118 GLN A N 1
ATOM 910 C CA . GLN A 1 118 ? 0.695 -11.163 10.558 1.00 95.25 118 GLN A CA 1
ATOM 911 C C . GLN A 1 118 ? 1.012 -9.681 10.670 1.00 95.25 118 GLN A C 1
ATOM 913 O O . GLN A 1 118 ? 0.834 -9.096 11.744 1.00 95.25 118 GLN A O 1
ATOM 918 N N . LEU A 1 119 ? 1.439 -9.097 9.552 1.00 96.06 119 LEU A N 1
ATOM 919 C CA . LEU A 1 119 ? 1.549 -7.656 9.384 1.00 96.06 119 LEU A CA 1
ATOM 920 C C . LEU A 1 119 ? 0.141 -7.067 9.262 1.00 96.06 119 LEU A C 1
ATOM 922 O O . LEU A 1 119 ? -0.760 -7.661 8.664 1.00 96.06 119 LEU A O 1
ATOM 926 N N . GLY A 1 120 ? -0.060 -5.891 9.833 1.00 95.75 120 GLY A N 1
ATOM 927 C CA . GLY A 1 120 ? -1.290 -5.138 9.687 1.00 95.75 120 GLY A CA 1
ATOM 928 C C . GLY A 1 120 ? -1.054 -3.645 9.803 1.00 95.75 120 GLY A C 1
ATOM 929 O O . GLY A 1 120 ? 0.013 -3.190 10.214 1.00 95.75 120 GLY A O 1
ATOM 930 N N . VAL A 1 121 ? -2.089 -2.890 9.463 1.00 96.69 121 VAL A N 1
ATOM 931 C CA . VAL A 1 121 ? -2.144 -1.443 9.638 1.00 96.69 121 VAL A CA 1
ATOM 932 C C . VAL A 1 121 ? -3.221 -1.086 10.642 1.00 96.69 121 VAL A C 1
ATOM 934 O O . VAL A 1 121 ? -4.315 -1.657 10.645 1.00 96.69 121 VAL A O 1
ATOM 937 N N . ARG A 1 122 ? -2.894 -0.150 11.526 1.00 97.06 122 ARG A N 1
ATOM 938 C CA . ARG A 1 122 ? -3.815 0.431 12.494 1.00 97.06 122 ARG A CA 1
ATOM 939 C C . ARG A 1 122 ? -4.025 1.899 12.157 1.00 97.06 122 ARG A C 1
ATOM 941 O O . ARG A 1 122 ? -3.056 2.635 11.979 1.00 97.06 122 ARG A O 1
ATOM 948 N N . PHE A 1 123 ? -5.281 2.316 12.107 1.00 97.56 123 PHE A N 1
ATOM 949 C CA . PHE A 1 123 ? -5.673 3.710 11.917 1.00 97.56 123 PHE A CA 1
ATOM 950 C C . PHE A 1 123 ? -5.820 4.445 13.254 1.00 97.56 123 PHE A C 1
ATOM 952 O O . PHE A 1 123 ? -5.745 3.830 14.319 1.00 97.56 123 PHE A O 1
ATOM 959 N N . GLY A 1 124 ? -5.988 5.766 13.207 1.00 97.06 124 GLY A N 1
ATOM 960 C CA . GLY A 1 124 ? -6.160 6.574 14.412 1.00 97.06 124 GLY A CA 1
ATOM 961 C C . GLY A 1 124 ? -7.511 6.372 15.106 1.00 97.06 124 GLY A C 1
ATOM 962 O O . GLY A 1 124 ? -8.368 5.598 14.678 1.00 97.06 124 GLY A O 1
ATOM 963 N N . ASP A 1 125 ? -7.695 7.101 16.197 1.00 97.25 125 ASP A N 1
ATOM 964 C CA . ASP A 1 125 ? -8.893 7.126 17.045 1.00 97.25 125 ASP A CA 1
ATOM 965 C C . ASP A 1 125 ? -9.684 8.437 16.934 1.00 97.25 125 ASP A C 1
ATOM 967 O O . ASP A 1 125 ? -10.616 8.680 17.689 1.00 97.25 125 ASP A O 1
ATOM 971 N N . GLY A 1 126 ? -9.311 9.319 16.008 1.00 96.19 126 GLY A N 1
ATOM 972 C CA . GLY A 1 126 ? -9.913 10.639 15.871 1.00 96.19 126 GLY A CA 1
ATOM 973 C C . GLY A 1 126 ? -9.292 11.694 16.787 1.00 96.19 126 GLY A C 1
ATOM 974 O O . GLY A 1 126 ? -9.668 12.857 16.678 1.00 96.19 126 GLY A O 1
ATOM 975 N N . LEU A 1 127 ? -8.310 11.344 17.625 1.00 95.88 127 LEU A N 1
ATOM 976 C CA . LEU A 1 127 ? -7.483 12.282 18.391 1.00 95.88 127 LEU A CA 1
ATOM 977 C C . LEU A 1 127 ? -6.039 12.289 17.885 1.00 95.88 127 LEU A C 1
ATOM 979 O O . LEU A 1 127 ? -5.507 13.357 17.586 1.00 95.88 127 LEU A O 1
ATOM 983 N N . ILE A 1 128 ? -5.434 11.109 17.733 1.00 96.38 128 ILE A N 1
ATOM 984 C CA . ILE A 1 128 ? -4.037 10.913 17.301 1.00 96.38 128 ILE A CA 1
ATOM 985 C C . ILE A 1 128 ? -3.935 10.334 15.883 1.00 96.38 128 ILE A C 1
ATOM 987 O O . ILE A 1 128 ? -3.006 9.621 15.531 1.00 96.38 128 ILE A O 1
ATOM 991 N N . GLY A 1 129 ? -4.911 10.644 15.043 1.00 97.19 129 GLY A N 1
ATOM 992 C CA . GLY A 1 129 ? -4.993 10.197 13.658 1.00 97.19 129 GLY A CA 1
ATOM 993 C C . GLY A 1 129 ? -6.449 10.089 13.242 1.00 97.19 129 GLY A C 1
ATOM 994 O O . GLY A 1 129 ? -7.326 9.888 14.080 1.00 97.19 129 GLY A O 1
ATOM 995 N N . GLN A 1 130 ? -6.724 10.237 11.955 1.00 97.12 130 GLN A N 1
ATOM 996 C CA . GLN A 1 130 ? -8.086 10.189 11.446 1.00 97.12 130 GLN A CA 1
ATOM 997 C C . GLN A 1 130 ? -8.652 8.757 11.493 1.00 97.12 130 GLN A C 1
ATOM 999 O O . GLN A 1 130 ? -7.949 7.791 11.190 1.00 97.12 130 GLN A O 1
ATOM 1004 N N . ILE A 1 131 ? -9.938 8.625 11.838 1.00 96.81 131 ILE A N 1
ATOM 1005 C CA . ILE A 1 131 ? -10.698 7.377 11.669 1.00 96.81 131 ILE A CA 1
ATOM 1006 C C . ILE A 1 131 ? -11.165 7.300 10.206 1.00 96.81 131 ILE A C 1
ATOM 1008 O O . ILE A 1 131 ? -11.790 8.257 9.732 1.00 96.81 131 ILE A O 1
ATOM 1012 N N . PRO A 1 132 ? -10.902 6.200 9.479 1.00 94.31 132 PRO A N 1
ATOM 1013 C CA . PRO A 1 132 ? -11.488 5.975 8.165 1.00 94.31 132 PRO A CA 1
ATOM 1014 C C . PRO A 1 132 ? -13.021 5.992 8.262 1.00 94.31 132 PRO A C 1
ATOM 1016 O O . PRO A 1 132 ? -13.580 5.300 9.118 1.00 94.31 132 PRO A O 1
ATOM 1019 N N . PRO A 1 133 ? -13.718 6.781 7.431 1.00 90.81 133 PRO A N 1
ATOM 1020 C CA . PRO A 1 133 ? -15.168 6.887 7.513 1.00 90.81 133 PRO A CA 1
ATOM 1021 C C . PRO A 1 133 ? -15.847 5.575 7.100 1.00 90.81 133 PRO A C 1
ATOM 1023 O O . PRO A 1 133 ? -15.308 4.796 6.313 1.00 90.81 133 PRO A O 1
ATOM 1026 N N . GLU A 1 134 ? -17.051 5.334 7.616 1.00 90.06 134 GLU A N 1
ATOM 1027 C CA . GLU A 1 134 ? -17.892 4.222 7.165 1.00 90.06 134 GLU A CA 1
ATOM 1028 C C . GLU A 1 134 ? -18.153 4.307 5.655 1.00 90.06 134 GLU A C 1
ATOM 1030 O O . GLU A 1 134 ? -18.285 5.393 5.093 1.00 90.06 134 GLU A O 1
ATOM 1035 N N . GLY A 1 135 ? -18.182 3.154 4.987 1.00 78.75 135 GLY A N 1
ATOM 1036 C CA . GLY A 1 135 ? -18.345 3.062 3.538 1.00 78.75 135 GLY A CA 1
ATOM 1037 C C . GLY A 1 135 ? -17.065 3.340 2.748 1.00 78.75 135 GLY A C 1
ATOM 1038 O O . GLY A 1 135 ? -17.047 3.124 1.536 1.00 78.75 135 GLY A O 1
ATOM 1039 N N . SER A 1 136 ? -15.977 3.763 3.404 1.00 79.44 136 SER A N 1
ATOM 1040 C CA . SER A 1 136 ? -14.684 3.868 2.735 1.00 79.44 136 SER A CA 1
ATOM 1041 C C . SER A 1 136 ? -14.098 2.498 2.406 1.00 79.44 136 SER A C 1
ATOM 1043 O O . SER A 1 136 ? -14.367 1.485 3.060 1.00 79.44 136 SER A O 1
ATOM 1045 N N . THR A 1 137 ? -13.294 2.476 1.349 1.00 78.00 137 THR A N 1
ATOM 1046 C CA . THR A 1 137 ? -12.536 1.298 0.932 1.00 78.00 137 THR A CA 1
ATOM 1047 C C . THR A 1 137 ? -11.055 1.575 1.118 1.00 78.00 137 THR A C 1
ATOM 1049 O O . THR A 1 137 ? -10.544 2.569 0.592 1.00 78.00 137 THR A O 1
ATOM 1052 N N . ASN A 1 138 ? -10.392 0.701 1.868 1.00 69.44 138 ASN A N 1
ATOM 1053 C CA . ASN A 1 138 ? -8.960 0.761 2.109 1.00 69.44 138 ASN A CA 1
ATOM 1054 C C . ASN A 1 138 ? -8.253 -0.224 1.179 1.00 69.44 138 ASN A C 1
ATOM 1056 O O . ASN A 1 138 ? -8.659 -1.385 1.109 1.00 69.44 138 ASN A O 1
ATOM 1060 N N . TYR A 1 139 ? -7.204 0.240 0.511 1.00 66.38 139 TYR A N 1
ATOM 1061 C CA . TYR A 1 139 ? -6.240 -0.581 -0.213 1.00 66.38 139 TYR A CA 1
ATOM 1062 C C . TYR A 1 139 ? -4.947 -0.591 0.593 1.00 66.38 139 TYR A C 1
ATOM 1064 O O . TYR A 1 139 ? -4.558 0.461 1.104 1.00 66.38 139 TYR A O 1
ATOM 1072 N N . ALA A 1 140 ? -4.333 -1.756 0.747 1.00 54.41 140 ALA A N 1
ATOM 1073 C CA . ALA A 1 140 ? -3.035 -1.949 1.385 1.00 54.41 140 ALA A CA 1
ATOM 1074 C C . ALA A 1 140 ? -2.184 -2.907 0.554 1.00 54.41 140 ALA A C 1
ATOM 1076 O O . ALA A 1 140 ? -2.797 -3.789 -0.098 1.00 54.41 140 ALA A O 1
#

Radius of gyration: 18.93 Å; chains: 1; bounding box: 38×33×53 Å

Foldseek 3Di:
DDKFFAPDPPDDQKDAFQDWDADPVRQIKTFHGMWGDDPRMTDTDIDSDHDDKDKDAAQAQDAFDKDWDDLVCLVVDPDDWKWKADPNDIDTADEDDVLVPAALDHRYWHWDADPVRIIMITAHRSGSHHGRHHRMMMID